Protein AF-A0A2V9DMI6-F1 (afdb_monomer_lite)

Sequence (76 aa):
LLTFYAFPASQWLSLRTTNAIERLQLEFRRRVKTQGAQPSETAALRLLFGLLASGQIKLRRIKGFRELEEKHEEAA

Foldseek 3Di:
DPVLVVDDPQQSVVVVDCVQVVLLVVLLCVVVVPVPDQPDPVSSVCSSVVCVVVCVDDGDDGGVNVVVVVVVVVVD

pLDDT: mean 86.72, std 10.87, range [48.38, 94.75]

Secondary structure (DSSP, 8-state):
--GGGGS-GGGHHHHH--HHHHHHHHHHHHHHTTS-S-SSHHHHHHHHHHHHHTTSS-PPPPTTTHHHHHHHHTT-

Radius of gyration: 16.44 Å; chains: 1; bounding box: 40×29×38 Å

Structure (mmCIF, N/CA/C/O backbone):
data_AF-A0A2V9DMI6-F1
#
_entry.id   AF-A0A2V9DMI6-F1
#
loop_
_atom_site.group_PDB
_atom_site.id
_atom_site.type_symbol
_atom_site.label_atom_id
_atom_site.label_alt_id
_atom_site.label_comp_id
_atom_site.label_asym_id
_atom_site.label_entity_id
_atom_site.label_seq_id
_atom_site.pdbx_PDB_ins_code
_atom_site.Cartn_x
_atom_site.Cartn_y
_atom_site.Cartn_z
_atom_site.occupancy
_atom_site.B_iso_or_equiv
_atom_site.auth_seq_id
_atom_site.auth_comp_id
_atom_site.auth_asym_id
_atom_site.auth_atom_id
_atom_site.pdbx_PDB_model_num
ATOM 1 N N . LEU A 1 1 ? -15.653 13.290 0.474 1.00 74.25 1 LEU A N 1
ATOM 2 C CA . LEU A 1 1 ? -14.460 13.240 1.359 1.00 74.25 1 LEU A CA 1
ATOM 3 C C . LEU A 1 1 ? -14.748 12.806 2.811 1.00 74.25 1 LEU A C 1
ATOM 5 O O . LEU A 1 1 ? -13.794 12.616 3.550 1.00 74.25 1 LEU A O 1
ATOM 9 N N . LEU A 1 2 ? -16.005 12.567 3.225 1.00 92.00 2 LEU A N 1
ATOM 10 C CA . LEU A 1 2 ? -16.359 12.148 4.602 1.00 92.00 2 LEU A CA 1
ATOM 11 C C . LEU A 1 2 ? -16.785 10.669 4.722 1.00 92.00 2 LEU A C 1
ATOM 13 O O . LEU A 1 2 ? -17.203 10.220 5.781 1.00 92.00 2 LEU A O 1
ATOM 17 N N . THR A 1 3 ? -16.669 9.887 3.651 1.00 92.12 3 THR A N 1
ATOM 18 C CA . THR A 1 3 ? -17.116 8.483 3.607 1.00 92.12 3 THR A CA 1
ATOM 19 C C . THR A 1 3 ? -16.389 7.575 4.602 1.00 92.12 3 THR A C 1
ATOM 21 O O . THR A 1 3 ? -16.921 6.536 4.977 1.00 92.12 3 THR A O 1
ATOM 24 N N . PHE A 1 4 ? -15.207 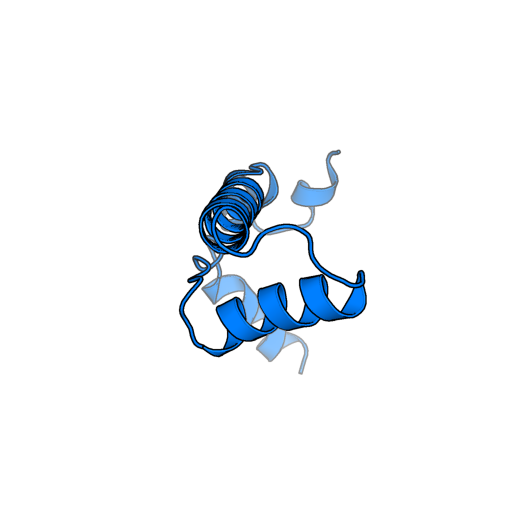7.971 5.090 1.00 89.25 4 PHE A N 1
ATOM 25 C CA . PHE A 1 4 ? -14.458 7.197 6.083 1.00 89.25 4 PHE A CA 1
ATOM 26 C C . PHE A 1 4 ? -15.172 7.093 7.448 1.00 89.25 4 PHE A C 1
ATOM 28 O O . PHE A 1 4 ? -14.850 6.188 8.213 1.00 89.25 4 PHE A O 1
ATOM 35 N N . TYR A 1 5 ? -16.148 7.961 7.755 1.00 92.81 5 TYR A N 1
ATOM 36 C CA . TYR A 1 5 ? -16.953 7.862 8.983 1.00 92.81 5 TYR A CA 1
ATOM 37 C C . TYR A 1 5 ? -17.863 6.626 9.022 1.00 92.81 5 TYR A C 1
ATOM 39 O O . TYR A 1 5 ? -18.313 6.249 10.097 1.00 92.81 5 TYR A O 1
ATOM 47 N N . ALA A 1 6 ? -18.098 5.968 7.881 1.00 91.31 6 ALA A N 1
ATOM 48 C CA . ALA A 1 6 ? -18.817 4.693 7.829 1.00 91.31 6 ALA A CA 1
ATOM 49 C C . ALA A 1 6 ? -18.011 3.516 8.421 1.00 91.31 6 ALA A C 1
ATOM 51 O O . ALA A 1 6 ? -18.557 2.435 8.634 1.00 91.31 6 ALA A O 1
ATOM 52 N N . PHE A 1 7 ? -16.715 3.711 8.682 1.00 88.81 7 PHE A N 1
ATOM 53 C CA . PHE A 1 7 ? -15.820 2.699 9.238 1.00 88.81 7 PHE A CA 1
ATOM 54 C C . PHE A 1 7 ? -15.602 2.916 10.744 1.00 88.81 7 PHE A C 1
ATOM 56 O O . PHE A 1 7 ? -15.791 4.034 11.232 1.00 88.81 7 PHE A O 1
ATOM 63 N N . PRO A 1 8 ? -15.156 1.890 11.493 1.00 91.56 8 PRO A N 1
ATOM 64 C CA . PRO A 1 8 ? -14.778 2.040 12.895 1.00 91.56 8 PRO A CA 1
ATOM 65 C C . PRO A 1 8 ? -13.747 3.153 13.122 1.00 91.56 8 PRO A C 1
ATOM 67 O O . PRO A 1 8 ? -12.829 3.356 12.320 1.00 91.56 8 PRO A O 1
ATOM 70 N N . ALA A 1 9 ? -13.864 3.858 14.251 1.00 92.25 9 ALA A N 1
ATOM 71 C CA . ALA A 1 9 ? -12.988 4.984 14.587 1.00 92.25 9 ALA A CA 1
ATOM 72 C C . ALA A 1 9 ? -11.498 4.600 14.648 1.00 92.25 9 ALA A C 1
ATOM 74 O O . ALA A 1 9 ? -10.624 5.401 14.301 1.00 92.25 9 ALA A O 1
ATOM 75 N N . SER A 1 10 ? -11.213 3.348 15.011 1.00 92.69 10 SER A N 1
ATOM 76 C CA . SER A 1 10 ? -9.880 2.736 15.002 1.00 92.69 10 SER A CA 1
ATOM 77 C C . SER A 1 10 ? -9.191 2.807 13.625 1.00 92.69 10 SER A C 1
ATOM 79 O O . SER A 1 10 ? -7.964 2.938 13.551 1.00 92.69 10 SER A O 1
ATOM 81 N N . GLN A 1 11 ? -9.968 2.806 12.534 1.00 92.12 11 GLN A N 1
ATOM 82 C CA . GLN A 1 11 ? -9.498 2.777 11.143 1.00 92.12 11 GLN A CA 1
ATOM 83 C C . GLN A 1 11 ? -9.348 4.170 10.523 1.00 92.12 11 GLN A C 1
ATOM 85 O O . GLN A 1 11 ? -8.618 4.336 9.541 1.00 92.12 11 GLN A O 1
ATOM 90 N N . TRP A 1 12 ? -9.978 5.202 11.092 1.00 93.69 12 TRP A N 1
ATOM 91 C CA . TRP A 1 12 ? -10.048 6.535 10.481 1.00 93.69 12 TRP A CA 1
ATOM 92 C C . TRP A 1 12 ? -8.683 7.141 10.171 1.00 93.69 12 TRP A C 1
ATOM 94 O O . TRP A 1 12 ? -8.536 7.847 9.179 1.00 93.69 12 TRP A O 1
ATOM 104 N N . LEU A 1 13 ? -7.667 6.895 11.002 1.00 92.12 13 LEU A N 1
ATOM 105 C CA . LEU A 1 13 ? -6.322 7.410 10.736 1.00 92.12 13 LEU A CA 1
ATOM 106 C C . LEU A 1 13 ? -5.702 6.767 9.487 1.00 92.12 13 LEU A C 1
ATOM 108 O O . LEU A 1 13 ? -5.065 7.449 8.689 1.00 92.12 13 LEU A O 1
ATOM 112 N N . SER A 1 14 ? -5.884 5.459 9.314 1.00 92.12 14 SER A N 1
ATOM 113 C CA . SER A 1 14 ? -5.390 4.742 8.138 1.00 92.12 14 SER A CA 1
ATOM 114 C C . SER A 1 14 ? -6.137 5.151 6.869 1.00 92.12 14 SER A C 1
ATOM 116 O O . SER A 1 14 ? -5.505 5.264 5.828 1.00 92.12 14 SER A O 1
ATOM 118 N N . LEU A 1 15 ? -7.442 5.421 6.962 1.00 91.94 15 LEU A N 1
ATOM 119 C CA . LEU A 1 15 ? -8.278 5.811 5.819 1.00 91.94 15 LEU A CA 1
ATOM 120 C C . LEU A 1 15 ? -8.110 7.280 5.411 1.00 91.94 15 LEU A C 1
ATOM 122 O O . LEU A 1 15 ? -8.251 7.614 4.239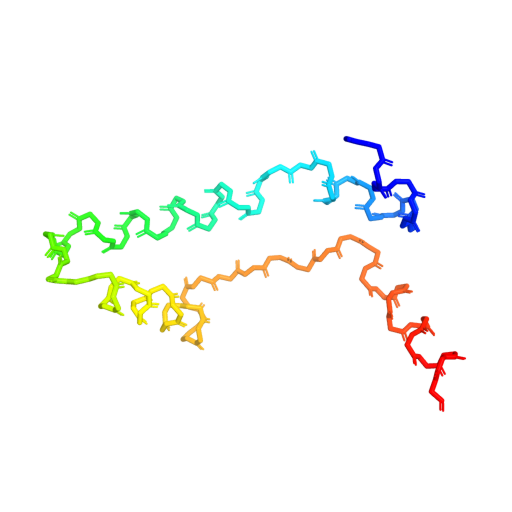 1.00 91.94 15 LEU A O 1
ATOM 126 N N . ARG A 1 16 ? -7.806 8.170 6.363 1.00 92.25 16 ARG A N 1
ATOM 127 C CA . ARG A 1 16 ? -7.610 9.604 6.093 1.00 92.25 16 ARG A CA 1
ATOM 128 C C . ARG A 1 16 ? -6.222 9.963 5.570 1.00 92.25 16 ARG A C 1
ATOM 130 O O . ARG A 1 16 ? -6.035 11.089 5.124 1.00 92.25 16 ARG A O 1
ATOM 137 N N . THR A 1 17 ? -5.241 9.066 5.674 1.00 91.44 17 THR A N 1
ATOM 138 C CA . THR A 1 17 ? -3.847 9.365 5.313 1.00 91.44 17 THR A CA 1
ATOM 139 C C . THR A 1 17 ? -3.437 8.645 4.032 1.00 91.44 17 THR A C 1
ATOM 141 O O . THR A 1 17 ? -3.769 7.483 3.819 1.00 91.44 17 THR A O 1
ATOM 144 N N . THR A 1 18 ? -2.657 9.316 3.187 1.00 93.38 18 THR A N 1
ATOM 145 C CA . THR A 1 18 ? -2.109 8.775 1.928 1.00 93.38 18 THR A CA 1
ATOM 146 C C . THR A 1 18 ? -0.766 8.066 2.107 1.00 93.38 18 THR A C 1
ATOM 148 O O . THR A 1 18 ? -0.250 7.478 1.159 1.00 93.38 18 THR A O 1
ATOM 151 N N . ASN A 1 19 ? -0.224 8.036 3.330 1.00 91.75 19 ASN A N 1
ATOM 152 C CA . ASN A 1 19 ? 1.095 7.486 3.665 1.00 91.75 19 ASN A CA 1
ATOM 153 C C . ASN A 1 19 ? 1.357 6.078 3.100 1.00 91.75 19 ASN A C 1
ATOM 155 O O . ASN A 1 19 ? 2.474 5.771 2.686 1.00 91.75 19 ASN A O 1
ATOM 159 N N . ALA A 1 20 ? 0.350 5.198 3.101 1.00 91.31 20 ALA A N 1
ATOM 160 C CA . ALA A 1 20 ? 0.499 3.842 2.572 1.00 91.31 20 ALA A CA 1
ATOM 161 C C . ALA A 1 20 ? 0.728 3.842 1.050 1.00 91.31 20 ALA A C 1
ATOM 163 O O . ALA A 1 20 ? 1.611 3.136 0.561 1.00 91.31 20 ALA A O 1
ATOM 164 N N . ILE A 1 21 ? -0.025 4.672 0.324 1.00 92.56 21 ILE A N 1
ATOM 165 C CA . ILE A 1 21 ? 0.067 4.823 -1.133 1.00 92.56 21 ILE A CA 1
ATOM 166 C C . ILE A 1 21 ? 1.376 5.529 -1.499 1.00 92.56 21 ILE A C 1
ATOM 168 O O . ILE A 1 21 ? 2.112 5.056 -2.361 1.00 92.56 21 ILE A O 1
ATOM 172 N N . GLU A 1 22 ? 1.725 6.603 -0.789 1.00 94.56 22 GLU A N 1
ATOM 173 C CA . GLU A 1 22 ? 2.974 7.342 -1.000 1.00 94.56 22 GLU A CA 1
ATOM 174 C C . GLU A 1 22 ? 4.204 6.454 -0.803 1.00 94.56 22 GLU A C 1
ATOM 176 O O . GLU A 1 22 ? 5.130 6.476 -1.618 1.00 94.56 22 GLU A O 1
ATOM 181 N N . ARG A 1 23 ? 4.203 5.618 0.244 1.00 92.94 23 ARG A N 1
ATOM 182 C CA . ARG A 1 23 ? 5.290 4.673 0.517 1.00 92.94 23 ARG A CA 1
ATOM 183 C C . ARG A 1 23 ? 5.387 3.585 -0.551 1.00 92.94 23 ARG A C 1
ATOM 185 O O . ARG A 1 23 ? 6.496 3.281 -0.984 1.00 92.94 23 ARG A O 1
ATOM 192 N N . LEU A 1 24 ? 4.257 3.036 -1.005 1.00 93.00 24 LEU A N 1
ATOM 193 C CA . LEU A 1 24 ? 4.221 2.084 -2.121 1.00 93.00 24 LEU A CA 1
ATOM 194 C C . LEU A 1 24 ? 4.788 2.712 -3.399 1.00 93.00 24 LEU A C 1
ATOM 196 O O . LEU A 1 24 ? 5.653 2.125 -4.046 1.00 93.00 24 LEU A O 1
ATOM 200 N N . GLN A 1 25 ? 4.369 3.932 -3.730 1.00 92.19 25 GLN A N 1
ATOM 201 C CA . GLN A 1 25 ? 4.821 4.627 -4.932 1.00 92.19 25 GLN A CA 1
ATOM 202 C C . GLN A 1 25 ? 6.295 5.040 -4.849 1.00 92.19 25 GLN A C 1
ATOM 204 O O . GLN A 1 25 ? 6.990 5.075 -5.865 1.00 92.19 25 GLN A O 1
ATOM 209 N N . LEU A 1 26 ? 6.803 5.352 -3.655 1.00 92.94 26 LEU A N 1
ATOM 210 C CA . LEU A 1 26 ? 8.226 5.604 -3.436 1.00 92.94 26 LEU A CA 1
ATOM 211 C C . LEU A 1 26 ? 9.061 4.341 -3.679 1.00 92.94 26 LEU A C 1
ATOM 213 O O . LEU A 1 26 ? 10.047 4.404 -4.410 1.00 92.94 26 LEU A O 1
ATOM 217 N N . GLU A 1 27 ? 8.663 3.205 -3.107 1.00 91.56 27 GLU A N 1
ATOM 218 C CA . GLU A 1 27 ? 9.371 1.932 -3.296 1.00 91.56 27 GLU A CA 1
ATOM 219 C C . GLU A 1 27 ? 9.319 1.449 -4.744 1.00 91.56 27 GLU A C 1
ATOM 221 O O . GLU A 1 27 ? 10.335 1.023 -5.297 1.00 91.56 27 GLU A O 1
ATOM 226 N N . PHE A 1 28 ? 8.169 1.594 -5.401 1.00 91.38 28 PHE A N 1
ATOM 227 C CA . PHE A 1 28 ? 8.054 1.300 -6.822 1.00 91.38 28 PHE A CA 1
ATOM 228 C C . PHE A 1 28 ? 9.00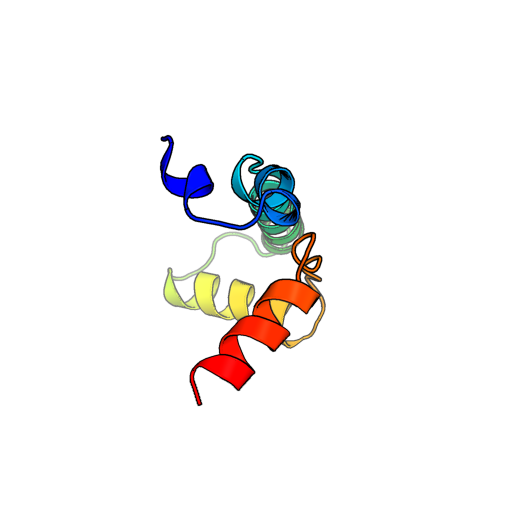6 2.174 -7.652 1.00 91.38 28 PHE A C 1
ATOM 230 O O . PHE A 1 28 ? 9.804 1.652 -8.431 1.00 91.38 28 PHE A O 1
ATOM 237 N N . ARG A 1 29 ? 9.023 3.496 -7.420 1.00 90.88 29 ARG A N 1
ATOM 238 C CA . ARG A 1 29 ? 9.944 4.416 -8.111 1.00 90.88 29 ARG A CA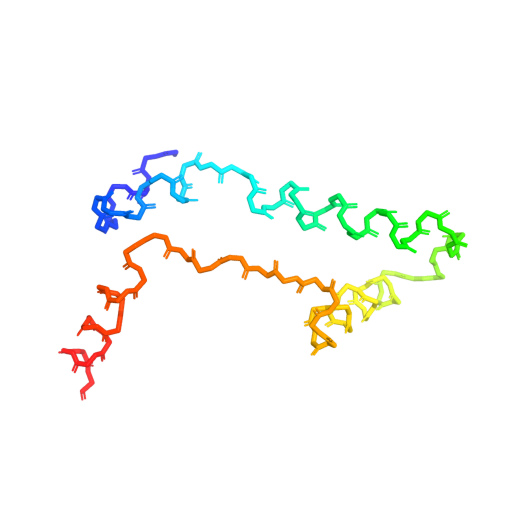 1
ATOM 239 C C . ARG A 1 29 ? 11.412 4.082 -7.867 1.00 90.88 29 ARG A C 1
ATOM 241 O O . ARG A 1 29 ? 12.191 4.147 -8.810 1.00 90.88 29 ARG A O 1
ATOM 248 N N . ARG A 1 30 ? 11.803 3.703 -6.645 1.00 90.06 30 ARG A N 1
ATOM 249 C CA . ARG A 1 30 ? 13.189 3.298 -6.331 1.00 90.06 30 ARG A CA 1
ATOM 250 C C . ARG A 1 30 ? 13.656 2.126 -7.192 1.00 90.06 30 ARG A C 1
ATOM 252 O O . ARG A 1 30 ? 14.798 2.133 -7.638 1.00 90.06 30 ARG A O 1
ATOM 259 N N . ARG A 1 31 ? 12.775 1.157 -7.446 1.00 86.00 31 ARG A N 1
ATOM 260 C CA . ARG A 1 31 ? 13.083 -0.063 -8.208 1.00 86.00 31 ARG A CA 1
ATOM 261 C C . ARG A 1 31 ? 13.018 0.141 -9.716 1.00 86.00 31 ARG A C 1
ATOM 263 O O . ARG A 1 31 ? 13.813 -0.442 -10.438 1.00 86.00 31 ARG A O 1
ATOM 270 N N . VAL A 1 32 ? 12.112 0.997 -10.183 1.00 87.94 32 VAL A N 1
ATOM 271 C CA . VAL A 1 32 ? 12.006 1.345 -11.607 1.00 87.94 32 VAL A CA 1
ATOM 272 C C . VAL A 1 32 ? 13.113 2.308 -12.037 1.00 87.94 32 VAL A C 1
ATOM 274 O O . VAL A 1 32 ? 13.554 2.243 -13.179 1.00 87.94 32 VAL A O 1
ATOM 277 N N . LYS A 1 33 ? 13.623 3.160 -11.131 1.00 87.12 33 LYS A N 1
ATOM 278 C CA . LYS A 1 33 ? 14.653 4.168 -11.443 1.00 87.12 33 LYS A CA 1
ATOM 279 C C . LYS A 1 33 ? 15.889 3.581 -12.139 1.00 87.12 33 LYS A C 1
ATOM 281 O O . LYS A 1 33 ? 16.494 4.270 -12.950 1.00 87.12 33 LYS A O 1
ATOM 286 N N . THR A 1 34 ? 16.266 2.340 -11.833 1.00 84.38 34 THR A N 1
ATOM 287 C CA . THR A 1 34 ? 17.438 1.668 -12.418 1.00 84.38 34 THR A CA 1
ATOM 288 C C . THR A 1 34 ? 17.126 0.833 -13.662 1.00 84.38 34 THR A C 1
ATOM 290 O O . THR A 1 34 ? 18.053 0.443 -14.360 1.00 84.38 34 THR A O 1
ATOM 293 N N . GLN A 1 35 ? 15.851 0.561 -13.961 1.00 80.31 35 GLN A N 1
ATOM 294 C CA . GLN A 1 35 ? 15.434 -0.328 -15.055 1.00 80.31 35 GLN A CA 1
ATOM 295 C C . GLN A 1 35 ? 15.179 0.396 -16.388 1.00 80.31 35 GLN A C 1
ATOM 297 O O . GLN A 1 35 ? 14.809 -0.245 -17.367 1.00 80.31 35 GLN A O 1
ATOM 302 N N . GLY A 1 36 ? 15.386 1.715 -16.449 1.00 77.25 36 GLY A N 1
ATOM 303 C CA . GLY A 1 36 ? 15.096 2.511 -17.643 1.00 77.25 36 GLY A CA 1
ATOM 304 C C . GLY A 1 36 ? 13.593 2.634 -17.922 1.00 77.25 36 GLY A C 1
ATOM 305 O O . GLY A 1 36 ? 12.760 2.492 -17.023 1.00 77.25 36 GLY A O 1
ATOM 306 N N . ALA A 1 37 ? 13.237 2.944 -19.170 1.00 82.75 37 ALA A N 1
ATOM 307 C CA . ALA A 1 37 ? 11.841 3.029 -19.587 1.00 82.75 37 ALA A CA 1
ATOM 308 C C . ALA A 1 37 ? 11.216 1.630 -19.692 1.00 82.75 37 ALA A C 1
ATOM 310 O O . ALA A 1 37 ? 11.820 0.707 -20.235 1.00 82.75 37 ALA A O 1
ATOM 311 N N . GLN A 1 38 ? 9.989 1.481 -19.194 1.00 85.44 38 GLN A N 1
ATOM 312 C CA . GLN A 1 38 ? 9.242 0.235 -19.346 1.00 85.44 38 GLN A CA 1
ATOM 313 C C . GLN A 1 38 ? 8.658 0.148 -20.766 1.00 85.44 38 GLN A C 1
ATOM 315 O O . GLN A 1 38 ? 8.129 1.145 -21.257 1.00 85.44 38 GLN A O 1
ATOM 320 N N . PRO A 1 39 ? 8.708 -1.023 -21.426 1.00 88.62 39 PRO A N 1
ATOM 321 C CA . PRO A 1 39 ? 8.288 -1.171 -22.822 1.00 88.62 39 PRO A CA 1
ATOM 322 C C . PRO A 1 39 ? 6.763 -1.113 -23.023 1.00 88.62 39 PRO A C 1
ATOM 324 O O . PRO A 1 39 ? 6.301 -0.944 -24.146 1.00 88.62 39 PRO A O 1
ATOM 327 N N . SER A 1 40 ? 5.968 -1.292 -21.962 1.00 93.31 40 SER A N 1
ATOM 328 C CA . SER A 1 40 ? 4.502 -1.180 -21.990 1.00 93.31 40 SER A CA 1
ATOM 329 C C . SER A 1 40 ? 3.925 -0.989 -20.584 1.00 93.31 40 SER A C 1
ATOM 331 O O . SER A 1 40 ? 4.583 -1.287 -19.583 1.00 93.31 40 SER A O 1
ATOM 333 N N . GLU A 1 41 ? 2.662 -0.567 -20.503 1.00 92.19 41 GLU A N 1
ATOM 334 C CA . GLU A 1 41 ? 1.912 -0.496 -19.243 1.00 92.19 41 GLU A CA 1
ATOM 335 C C . GLU A 1 41 ? 1.825 -1.864 -18.552 1.00 92.19 41 GLU A C 1
ATOM 337 O O . GLU A 1 41 ? 2.076 -1.985 -17.353 1.00 92.19 41 GLU A O 1
ATOM 342 N N . THR A 1 42 ? 1.556 -2.931 -19.310 1.00 94.75 42 THR A N 1
ATOM 343 C CA . THR A 1 42 ? 1.463 -4.286 -18.753 1.00 94.75 42 THR A CA 1
ATOM 344 C C . THR A 1 42 ? 2.787 -4.745 -18.139 1.00 94.75 42 THR A C 1
ATOM 346 O O . THR A 1 42 ? 2.779 -5.449 -17.131 1.00 94.75 42 THR A O 1
ATOM 349 N N . ALA A 1 43 ? 3.933 -4.348 -18.706 1.00 91.69 43 ALA A N 1
ATOM 350 C CA . ALA A 1 43 ? 5.242 -4.630 -18.112 1.00 91.69 43 ALA A CA 1
ATOM 351 C C . ALA A 1 43 ? 5.413 -3.916 -16.760 1.00 91.69 43 ALA A C 1
ATOM 353 O O . ALA A 1 43 ? 5.828 -4.543 -15.783 1.00 91.69 43 ALA A O 1
ATOM 354 N N . ALA A 1 44 ? 5.003 -2.647 -16.673 1.00 91.31 44 ALA A N 1
ATOM 355 C CA . ALA A 1 44 ? 5.034 -1.887 -15.425 1.00 91.31 44 ALA A CA 1
ATOM 356 C C . ALA A 1 44 ? 4.112 -2.491 -14.348 1.00 91.31 44 ALA A C 1
ATOM 358 O O . ALA A 1 44 ? 4.521 -2.619 -13.192 1.00 91.31 44 ALA A O 1
ATOM 359 N N . LEU A 1 45 ? 2.904 -2.927 -14.723 1.00 93.19 45 LEU A N 1
ATOM 360 C CA . LEU A 1 45 ? 1.973 -3.600 -13.810 1.00 93.19 45 LEU A CA 1
ATOM 361 C C . LEU A 1 45 ? 2.524 -4.942 -13.320 1.00 93.19 45 LEU A C 1
ATOM 363 O O . LEU A 1 45 ? 2.494 -5.213 -12.120 1.00 93.19 45 LEU A O 1
ATOM 367 N N . ARG A 1 46 ? 3.084 -5.767 -14.215 1.00 93.75 46 ARG A N 1
ATOM 368 C CA . ARG A 1 46 ? 3.728 -7.036 -13.832 1.00 93.75 46 ARG A CA 1
ATOM 369 C C . ARG A 1 46 ? 4.849 -6.818 -12.827 1.00 93.75 46 ARG A C 1
ATOM 371 O O . ARG A 1 46 ? 4.934 -7.563 -11.856 1.00 93.75 46 ARG A O 1
ATOM 378 N N . LEU A 1 47 ? 5.669 -5.787 -13.025 1.00 92.00 47 LEU A N 1
ATOM 379 C CA . LEU A 1 47 ? 6.708 -5.427 -12.070 1.00 92.00 47 LEU A CA 1
ATOM 380 C C . LEU A 1 47 ? 6.098 -5.028 -10.722 1.00 92.00 47 LEU A C 1
ATOM 382 O O . LEU A 1 47 ? 6.485 -5.585 -9.701 1.00 92.00 47 LEU A O 1
ATOM 386 N N . LEU A 1 48 ? 5.120 -4.119 -10.699 1.00 92.06 48 LEU A N 1
ATOM 387 C CA . LEU A 1 48 ? 4.480 -3.675 -9.458 1.00 92.06 48 LEU A CA 1
ATOM 388 C C . LEU A 1 48 ? 3.899 -4.850 -8.654 1.00 92.06 48 LEU A C 1
ATOM 390 O O . LEU A 1 48 ? 4.201 -4.998 -7.468 1.00 92.06 48 LEU A O 1
ATOM 394 N N . PHE A 1 49 ? 3.102 -5.704 -9.296 1.00 92.94 49 PHE A N 1
ATOM 395 C CA . PHE A 1 49 ? 2.483 -6.850 -8.629 1.00 92.94 49 PHE A CA 1
ATOM 396 C C . PHE A 1 49 ? 3.496 -7.943 -8.284 1.00 92.94 49 PHE A C 1
ATOM 398 O O . PHE A 1 49 ? 3.391 -8.546 -7.219 1.00 92.94 49 PHE A O 1
ATOM 405 N N . GLY A 1 50 ? 4.522 -8.157 -9.111 1.00 93.62 50 GLY A N 1
ATOM 406 C CA . GLY A 1 50 ? 5.618 -9.079 -8.808 1.00 93.62 50 GLY A CA 1
ATOM 407 C C . GLY A 1 50 ? 6.421 -8.654 -7.574 1.00 93.62 50 GLY A C 1
ATOM 408 O O . GLY A 1 50 ? 6.763 -9.486 -6.733 1.00 93.62 50 GLY A O 1
ATOM 409 N N . LEU A 1 51 ? 6.665 -7.353 -7.399 1.00 91.81 51 LEU A N 1
ATOM 410 C CA . LEU A 1 51 ? 7.314 -6.795 -6.206 1.00 91.81 51 LEU A CA 1
ATOM 411 C C . LEU A 1 51 ? 6.461 -6.954 -4.941 1.00 91.81 51 LEU A C 1
ATOM 413 O O . LEU A 1 51 ? 6.997 -7.159 -3.851 1.00 91.81 51 LEU A O 1
ATOM 417 N N . LEU A 1 52 ? 5.139 -6.869 -5.081 1.00 92.12 52 LEU A N 1
ATOM 418 C CA . LEU A 1 52 ? 4.211 -7.110 -3.981 1.00 92.12 52 LEU A CA 1
ATOM 419 C C . LEU A 1 52 ? 4.169 -8.602 -3.611 1.00 92.12 52 LEU A C 1
ATOM 421 O O . LEU A 1 52 ? 4.356 -8.949 -2.448 1.00 92.12 52 LEU A O 1
ATOM 425 N N . ALA A 1 53 ? 3.994 -9.482 -4.601 1.00 93.31 53 ALA A N 1
ATOM 426 C CA . ALA A 1 53 ? 3.901 -10.930 -4.411 1.00 93.31 53 ALA A CA 1
ATOM 427 C C . ALA A 1 53 ? 5.201 -11.542 -3.865 1.00 93.31 53 ALA A C 1
ATOM 429 O O . ALA A 1 53 ? 5.161 -12.424 -3.013 1.00 93.31 53 ALA A O 1
ATOM 430 N N . SER A 1 54 ? 6.360 -11.032 -4.291 1.00 92.38 54 SER A N 1
ATOM 431 C CA . SER A 1 54 ? 7.669 -11.448 -3.763 1.00 92.38 54 SER A CA 1
ATOM 432 C C . SER A 1 54 ? 7.968 -10.923 -2.350 1.00 92.38 54 SER A C 1
ATOM 434 O O . SER A 1 54 ? 9.031 -11.209 -1.801 1.00 92.38 54 SER A O 1
ATOM 436 N N . GLY A 1 55 ? 7.076 -10.125 -1.750 1.00 90.56 55 GLY A N 1
ATOM 437 C CA . GLY A 1 55 ? 7.268 -9.544 -0.416 1.00 90.56 55 GLY A CA 1
ATOM 438 C C . GLY A 1 55 ? 8.349 -8.459 -0.357 1.00 90.56 55 GLY A C 1
ATOM 439 O O . GLY A 1 55 ? 8.750 -8.031 0.730 1.00 90.56 55 GLY A O 1
ATOM 440 N N . GLN A 1 56 ? 8.819 -8.006 -1.520 1.00 88.25 56 GLN A N 1
ATOM 441 C CA . GLN A 1 56 ? 9.803 -6.942 -1.678 1.00 88.25 56 GLN A CA 1
ATOM 442 C C . GLN A 1 56 ? 9.219 -5.557 -1.358 1.00 88.25 56 GLN A C 1
ATOM 444 O O . GLN A 1 56 ? 9.944 -4.671 -0.898 1.00 88.25 56 GLN A O 1
ATOM 449 N N . ILE A 1 57 ? 7.910 -5.383 -1.552 1.00 90.06 57 ILE A N 1
ATOM 450 C CA . ILE A 1 57 ? 7.117 -4.279 -1.005 1.00 90.06 57 ILE A CA 1
ATOM 451 C C . ILE A 1 57 ? 6.212 -4.853 0.086 1.00 90.06 57 ILE A C 1
ATOM 453 O O . ILE A 1 57 ? 5.358 -5.691 -0.185 1.00 90.06 57 ILE A O 1
ATOM 457 N N . LYS A 1 58 ? 6.385 -4.389 1.329 1.00 88.56 58 LYS A N 1
ATOM 458 C CA . LYS A 1 58 ? 5.548 -4.797 2.465 1.00 88.56 58 LYS A CA 1
ATOM 459 C C . LYS A 1 58 ? 4.561 -3.694 2.819 1.00 88.56 58 LYS A C 1
ATOM 461 O O . LYS A 1 58 ? 4.964 -2.592 3.196 1.00 88.56 58 LYS A O 1
ATOM 466 N N . LEU A 1 59 ? 3.273 -4.009 2.734 1.00 89.06 59 LEU A N 1
ATOM 467 C CA . LEU A 1 59 ? 2.202 -3.132 3.193 1.00 89.06 59 LEU A CA 1
ATOM 468 C C . LEU A 1 59 ? 1.937 -3.354 4.682 1.00 89.06 59 LEU A C 1
ATOM 470 O O . LEU A 1 59 ? 1.974 -4.476 5.186 1.00 89.06 59 LEU A O 1
ATOM 474 N N . ARG A 1 60 ? 1.676 -2.263 5.403 1.00 88.75 60 ARG A N 1
ATOM 475 C CA . ARG A 1 60 ? 1.277 -2.322 6.810 1.00 88.75 60 ARG A CA 1
ATOM 476 C C . ARG A 1 60 ? -0.210 -2.672 6.893 1.00 88.75 60 ARG A C 1
ATOM 478 O O . ARG A 1 60 ? -1.004 -2.139 6.125 1.00 88.75 60 ARG A O 1
ATOM 485 N N . ARG A 1 61 ? -0.590 -3.486 7.881 1.00 90.19 61 ARG A N 1
ATOM 486 C CA . ARG A 1 61 ? -2.000 -3.695 8.238 1.00 90.19 61 ARG A CA 1
ATOM 487 C C . ARG A 1 61 ? -2.677 -2.380 8.641 1.00 90.19 61 ARG A C 1
ATOM 489 O O . ARG A 1 61 ? -2.057 -1.517 9.273 1.00 90.19 61 ARG A O 1
ATOM 496 N N . ILE A 1 62 ? -3.954 -2.259 8.293 1.00 91.81 62 ILE A N 1
ATOM 497 C CA . ILE A 1 62 ? -4.814 -1.148 8.710 1.00 91.81 62 ILE A CA 1
ATOM 498 C C . ILE A 1 62 ? -4.955 -1.173 10.242 1.00 91.81 62 ILE A C 1
ATOM 500 O O . ILE A 1 62 ? -4.958 -2.239 10.861 1.00 91.81 62 ILE A O 1
ATOM 504 N N . LYS A 1 63 ? -5.007 -0.000 10.884 1.00 91.06 63 LYS A N 1
ATOM 505 C CA . LYS A 1 63 ? -5.296 0.081 12.326 1.00 91.06 63 LYS A CA 1
ATOM 506 C C . LYS A 1 63 ? -6.716 -0.415 12.597 1.00 91.06 63 LYS A C 1
ATOM 508 O O . LYS A 1 63 ? -7.591 -0.100 11.815 1.00 91.06 63 LYS A O 1
ATOM 513 N N . GLY A 1 64 ? -6.944 -1.169 13.672 1.00 89.50 64 GLY A N 1
ATOM 514 C CA . GLY A 1 64 ? -8.262 -1.780 13.902 1.00 89.50 64 GLY A CA 1
ATOM 515 C C . GLY A 1 64 ? -8.573 -2.938 12.947 1.00 89.50 64 GLY A C 1
ATOM 516 O O . GLY A 1 64 ? -9.732 -3.250 12.722 1.00 89.50 64 GLY A O 1
ATOM 517 N N . PHE A 1 65 ? -7.549 -3.572 12.354 1.00 89.00 65 PHE A N 1
ATOM 518 C CA . PHE A 1 65 ? -7.725 -4.697 11.423 1.00 89.00 65 PHE A CA 1
ATOM 519 C C . PHE A 1 65 ? -8.499 -5.882 12.033 1.00 89.00 65 PHE A C 1
ATOM 521 O O . PHE A 1 65 ? -9.242 -6.529 11.311 1.00 89.00 65 PHE A O 1
ATOM 528 N N . ARG A 1 66 ? -8.358 -6.140 13.341 1.00 86.81 66 ARG A N 1
ATOM 529 C CA . ARG A 1 66 ? -9.073 -7.236 14.020 1.00 86.81 66 ARG A CA 1
ATOM 530 C C . ARG A 1 66 ? -10.593 -7.038 14.016 1.00 86.81 66 ARG A C 1
ATOM 532 O O . ARG A 1 66 ? -11.329 -7.987 13.815 1.00 86.81 66 ARG A O 1
ATOM 539 N N . GLU A 1 67 ? -11.045 -5.788 14.101 1.00 84.75 67 GLU A N 1
ATOM 540 C CA . GLU A 1 67 ? -12.472 -5.428 14.051 1.00 84.75 67 GLU A CA 1
ATOM 541 C C . GLU A 1 67 ? -13.094 -5.688 12.661 1.00 84.75 67 GLU A C 1
ATOM 543 O O . GLU A 1 67 ? -14.313 -5.685 12.509 1.00 84.75 67 GLU A O 1
ATOM 548 N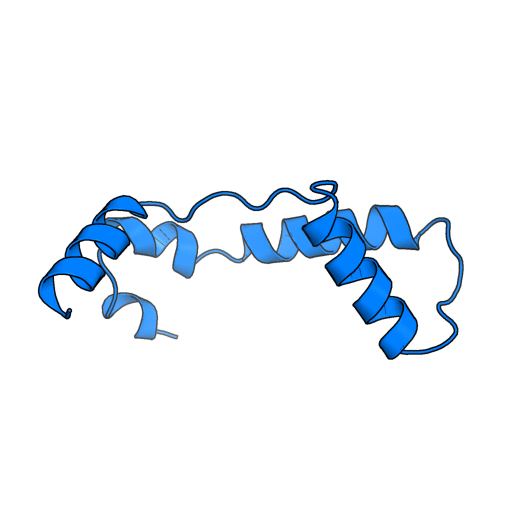 N . LEU A 1 68 ? -12.270 -5.880 11.616 1.00 77.06 68 LEU A N 1
ATOM 549 C CA . LEU A 1 68 ? -12.746 -6.325 10.300 1.00 77.06 68 LEU A CA 1
ATOM 550 C C . LEU A 1 68 ? -12.985 -7.836 10.257 1.00 77.06 68 LEU A C 1
ATOM 552 O O . LEU A 1 68 ? -13.876 -8.268 9.534 1.00 77.06 68 LEU A O 1
ATOM 556 N N . GLU A 1 69 ? -12.189 -8.620 10.991 1.00 72.19 69 GLU A N 1
ATOM 557 C CA . GLU A 1 69 ? -12.349 -10.078 11.070 1.00 72.19 69 GLU A CA 1
ATOM 558 C C . GLU A 1 69 ? -13.645 -10.420 11.815 1.00 72.19 69 GLU A C 1
ATOM 560 O O . GLU A 1 69 ? -14.448 -11.200 11.312 1.00 72.19 69 GLU A O 1
ATOM 565 N N . GLU A 1 70 ? -13.912 -9.726 12.925 1.00 66.38 70 GLU A N 1
ATOM 566 C CA . GLU A 1 70 ? -15.136 -9.882 13.728 1.00 66.38 70 GLU A CA 1
ATOM 567 C C . GLU A 1 70 ? -16.411 -9.620 12.903 1.00 66.38 70 GLU A C 1
ATOM 569 O O . GLU A 1 70 ? -17.344 -10.419 12.911 1.00 66.38 70 GLU A O 1
ATOM 574 N N . LYS A 1 71 ? -16.433 -8.552 12.092 1.00 60.44 71 LYS A N 1
ATOM 575 C CA . LYS A 1 71 ? -17.583 -8.247 11.219 1.00 60.44 71 LYS A CA 1
ATOM 576 C C . LYS A 1 71 ? -17.778 -9.226 10.062 1.00 60.44 71 LYS A C 1
ATOM 578 O O . LYS A 1 71 ? -18.875 -9.290 9.513 1.00 60.44 71 LYS A O 1
ATOM 583 N N . HIS A 1 72 ? -16.725 -9.919 9.632 1.00 56.84 72 HIS A N 1
ATOM 584 C CA . HIS A 1 72 ? -16.831 -10.912 8.566 1.00 56.84 72 HIS A CA 1
ATOM 585 C C . HIS A 1 72 ? -17.400 -12.237 9.093 1.00 56.84 72 HIS A C 1
ATOM 587 O O . HIS A 1 72 ? -18.108 -12.912 8.354 1.00 56.84 72 HIS A O 1
ATOM 593 N N . GLU A 1 73 ? -17.127 -12.599 10.350 1.00 54.94 73 GLU A N 1
ATOM 594 C CA . GLU A 1 73 ? -17.746 -13.764 11.002 1.00 54.94 73 GLU A CA 1
ATOM 595 C C . GLU A 1 73 ? -19.225 -13.534 11.335 1.00 54.94 73 GLU A C 1
ATOM 597 O O . GLU A 1 73 ? -20.024 -14.440 11.155 1.00 54.94 73 GLU A O 1
ATOM 602 N N . GLU A 1 74 ? -19.627 -12.328 11.747 1.00 52.44 74 GLU A N 1
ATOM 603 C CA . GLU A 1 74 ? -21.044 -12.016 12.019 1.00 52.44 74 GLU A CA 1
ATOM 604 C C . GLU A 1 74 ? -21.931 -11.973 10.759 1.00 52.44 74 GLU A C 1
ATOM 606 O O . GLU A 1 74 ? -23.157 -12.025 10.859 1.00 52.44 74 GLU A O 1
ATOM 611 N N . ALA A 1 75 ? -21.328 -11.844 9.573 1.00 52.06 75 ALA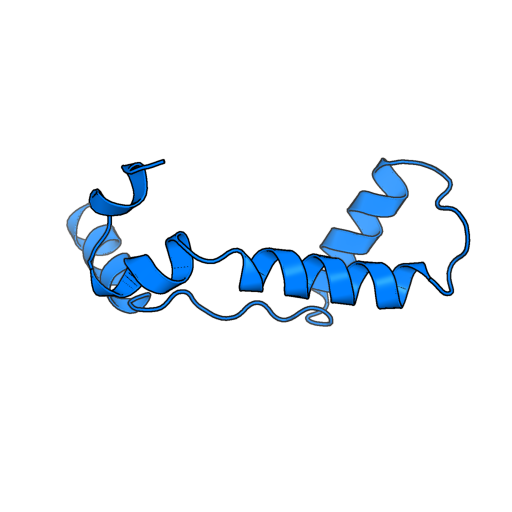 A N 1
ATOM 612 C CA . ALA A 1 75 ? -22.027 -11.752 8.290 1.00 52.06 75 ALA A CA 1
ATOM 613 C C . ALA A 1 75 ? -21.996 -13.056 7.464 1.00 52.06 75 ALA A C 1
ATOM 615 O O . ALA A 1 75 ? -22.548 -13.068 6.359 1.00 52.06 75 ALA A O 1
ATOM 616 N N . ALA A 1 76 ? -21.348 -14.113 7.968 1.00 48.38 76 ALA A N 1
ATOM 617 C CA . ALA A 1 76 ? -21.221 -15.433 7.341 1.00 48.38 76 ALA A CA 1
ATOM 618 C C . ALA A 1 76 ? -22.076 -16.479 8.072 1.00 48.38 76 ALA A C 1
ATOM 620 O O . ALA A 1 76 ? -22.632 -17.354 7.369 1.00 48.38 76 ALA A O 1
#